Protein AF-A0A960JC10-F1 (afdb_monomer)

Structure (mmCIF, N/CA/C/O backbone):
data_AF-A0A960JC10-F1
#
_entry.id   AF-A0A960JC10-F1
#
loop_
_atom_site.group_PDB
_atom_site.id
_atom_site.type_symbol
_atom_site.label_atom_id
_atom_site.label_alt_id
_atom_site.label_comp_id
_atom_site.label_asym_id
_atom_site.label_entity_id
_atom_sit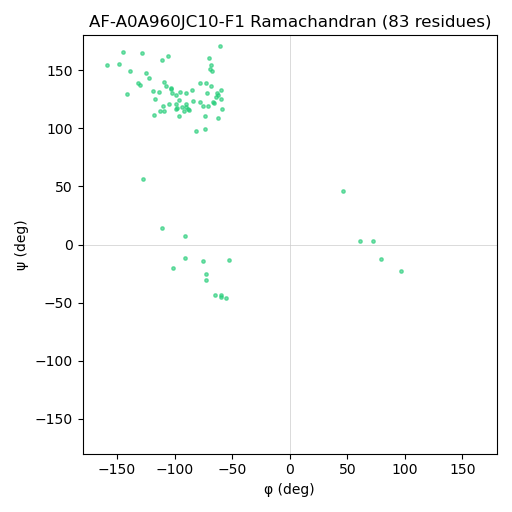e.label_seq_id
_atom_site.pdbx_PDB_ins_code
_atom_site.Cartn_x
_atom_site.Cartn_y
_atom_site.Cartn_z
_atom_site.occupancy
_atom_site.B_iso_or_equiv
_atom_site.auth_seq_id
_atom_site.auth_comp_id
_atom_site.auth_asym_id
_atom_site.auth_atom_id
_atom_site.pdbx_PDB_model_num
ATOM 1 N N . PHE A 1 1 ? 9.477 5.872 -27.368 1.00 46.62 1 PHE A N 1
ATOM 2 C CA . PHE A 1 1 ? 8.951 4.903 -26.388 1.00 46.62 1 PHE A CA 1
ATOM 3 C C . PHE A 1 1 ? 9.983 4.763 -25.292 1.00 46.62 1 PHE A C 1
ATOM 5 O O . PHE A 1 1 ? 11.110 4.406 -25.593 1.00 46.62 1 PHE A O 1
ATOM 12 N N . ASP A 1 2 ? 9.631 5.137 -24.067 1.00 42.31 2 ASP A N 1
ATOM 13 C CA . ASP A 1 2 ? 10.535 5.068 -22.919 1.00 42.31 2 ASP A CA 1
ATOM 14 C C . ASP A 1 2 ? 10.685 3.593 -22.499 1.00 42.31 2 ASP A C 1
ATOM 16 O O . ASP A 1 2 ? 9.765 2.993 -21.938 1.00 42.31 2 ASP A O 1
ATOM 20 N N . THR A 1 3 ? 11.786 2.964 -22.918 1.00 49.03 3 THR A N 1
ATOM 21 C CA . THR A 1 3 ? 12.089 1.528 -22.769 1.00 49.03 3 THR A CA 1
ATOM 22 C C . THR A 1 3 ? 12.843 1.200 -21.482 1.00 49.03 3 THR A C 1
ATOM 24 O O . THR A 1 3 ? 13.261 0.056 -21.297 1.00 49.03 3 THR A O 1
ATOM 27 N N . ALA A 1 4 ? 13.013 2.163 -20.571 1.00 55.22 4 ALA A N 1
ATOM 28 C CA . ALA A 1 4 ? 13.703 1.911 -19.314 1.00 55.22 4 ALA A CA 1
ATOM 29 C C . ALA A 1 4 ? 12.978 0.806 -18.508 1.00 55.22 4 ALA A C 1
ATOM 31 O O . ALA A 1 4 ? 11.769 0.913 -18.252 1.00 55.22 4 ALA A O 1
ATOM 32 N N . PRO A 1 5 ? 13.681 -0.272 -18.105 1.00 60.19 5 PRO A N 1
ATOM 33 C CA . PRO A 1 5 ? 13.065 -1.366 -17.369 1.00 60.19 5 PRO A CA 1
ATOM 34 C C . PRO A 1 5 ? 12.537 -0.855 -16.027 1.00 60.19 5 PRO A C 1
ATOM 36 O O . PRO A 1 5 ? 13.239 -0.179 -15.275 1.00 60.19 5 PRO A O 1
ATOM 39 N N . ALA A 1 6 ? 11.281 -1.183 -15.716 1.00 66.88 6 ALA A N 1
ATOM 40 C CA . ALA A 1 6 ? 10.699 -0.843 -14.427 1.00 66.88 6 ALA A CA 1
ATOM 41 C C . ALA A 1 6 ? 11.433 -1.614 -13.324 1.00 66.88 6 ALA A C 1
ATOM 43 O O . ALA A 1 6 ? 11.450 -2.847 -13.336 1.00 66.88 6 ALA A O 1
ATOM 44 N N . THR A 1 7 ? 12.014 -0.917 -12.349 1.00 74.62 7 THR A N 1
ATOM 45 C CA . THR A 1 7 ? 12.596 -1.595 -11.190 1.00 74.62 7 THR A CA 1
ATOM 46 C C . THR A 1 7 ? 11.475 -2.004 -10.243 1.00 74.62 7 THR A C 1
ATOM 48 O O . THR A 1 7 ? 10.690 -1.169 -9.788 1.00 74.62 7 THR A O 1
ATOM 51 N N . VAL A 1 8 ? 11.388 -3.299 -9.952 1.00 79.69 8 VAL A N 1
ATOM 52 C CA . VAL A 1 8 ? 10.376 -3.853 -9.052 1.00 79.69 8 VAL A CA 1
ATOM 53 C C . VAL A 1 8 ? 10.950 -3.980 -7.650 1.00 79.69 8 VAL A C 1
ATOM 55 O O . VAL A 1 8 ? 12.014 -4.559 -7.448 1.00 79.69 8 VAL A O 1
ATOM 58 N N . PHE A 1 9 ? 10.208 -3.487 -6.667 1.00 83.12 9 PHE A N 1
ATOM 59 C CA . PHE A 1 9 ? 10.547 -3.602 -5.257 1.00 83.12 9 PHE A CA 1
ATOM 60 C C . PHE A 1 9 ? 9.405 -4.248 -4.483 1.00 83.12 9 PHE A C 1
ATOM 62 O O . PHE A 1 9 ? 8.234 -4.071 -4.819 1.00 83.12 9 PHE A O 1
ATOM 69 N N . GLN A 1 10 ? 9.747 -4.995 -3.433 1.00 88.19 10 GLN A N 1
ATOM 70 C CA . GLN A 1 10 ? 8.777 -5.750 -2.635 1.00 88.19 10 GLN A CA 1
ATOM 71 C C . GLN A 1 10 ? 8.876 -5.470 -1.127 1.00 88.19 10 GLN A C 1
ATOM 73 O O . GLN A 1 10 ? 9.089 -6.407 -0.351 1.00 88.19 10 GLN A O 1
ATOM 78 N N . PRO A 1 11 ? 8.757 -4.206 -0.678 1.00 89.62 11 PRO A N 1
ATOM 79 C CA . PRO A 1 11 ? 8.821 -3.909 0.745 1.00 89.62 11 PRO A CA 1
ATOM 80 C C . PRO A 1 11 ? 7.618 -4.466 1.508 1.00 89.62 11 PRO A C 1
ATOM 82 O O . PRO A 1 11 ? 6.493 -4.528 1.000 1.00 89.62 11 PRO A O 1
ATOM 85 N N . ARG A 1 12 ? 7.845 -4.824 2.769 1.00 91.38 12 ARG A N 1
ATOM 86 C CA . ARG A 1 12 ? 6.788 -5.217 3.701 1.00 91.38 12 ARG A CA 1
ATOM 87 C C . ARG A 1 12 ? 5.955 -4.023 4.142 1.00 91.38 12 ARG A C 1
ATOM 89 O O . ARG A 1 12 ? 6.481 -2.955 4.460 1.00 91.38 12 ARG A O 1
ATOM 96 N N . VAL A 1 13 ? 4.646 -4.221 4.221 1.00 92.00 13 VAL A N 1
ATOM 97 C CA . VAL A 1 13 ? 3.713 -3.285 4.847 1.00 92.00 13 VAL A CA 1
ATOM 98 C C . VAL A 1 13 ? 3.930 -3.335 6.356 1.00 92.00 13 VAL A C 1
ATOM 100 O O . VAL A 1 13 ? 3.752 -4.373 6.980 1.00 92.00 13 VAL A O 1
ATOM 103 N N . VAL A 1 14 ? 4.298 -2.209 6.958 1.00 95.06 14 VAL A N 1
ATOM 104 C CA . VAL A 1 14 ? 4.548 -2.097 8.407 1.00 95.06 14 VAL A CA 1
ATOM 105 C C . VAL A 1 14 ? 3.383 -1.462 9.155 1.00 95.06 14 VAL A C 1
ATOM 107 O O . VAL A 1 14 ? 3.276 -1.609 10.366 1.00 95.06 14 VAL A O 1
ATOM 110 N N . SER A 1 15 ? 2.516 -0.725 8.461 1.00 94.56 15 SER A N 1
ATOM 111 C CA . SER A 1 15 ? 1.332 -0.115 9.066 1.00 94.56 15 SER A CA 1
ATOM 112 C C . SER A 1 15 ? 0.279 0.207 8.009 1.00 94.56 15 SER A C 1
ATOM 114 O O . SER A 1 15 ? 0.592 0.431 6.837 1.00 94.56 15 SER A O 1
ATOM 116 N N . LYS A 1 16 ? -0.980 0.249 8.441 1.00 93.50 16 LYS A N 1
ATOM 117 C CA . LYS A 1 16 ? -2.141 0.637 7.643 1.00 93.50 16 LYS A CA 1
ATOM 118 C C . LYS A 1 16 ? -2.933 1.679 8.418 1.00 93.50 16 LYS A C 1
ATOM 120 O O . LYS A 1 16 ? -3.177 1.493 9.604 1.00 93.50 16 LYS A O 1
ATOM 125 N N . ARG A 1 17 ? -3.402 2.733 7.752 1.00 94.06 17 ARG A N 1
ATOM 126 C CA . ARG A 1 17 ? -4.330 3.697 8.361 1.00 94.06 17 ARG A CA 1
ATOM 127 C C . ARG A 1 17 ? -5.283 4.295 7.343 1.00 94.06 17 ARG A C 1
ATOM 129 O O . ARG A 1 17 ? -4.959 4.379 6.164 1.00 94.06 17 ARG A O 1
ATOM 136 N N . VAL A 1 18 ? -6.436 4.752 7.811 1.00 92.88 18 VAL A N 1
ATO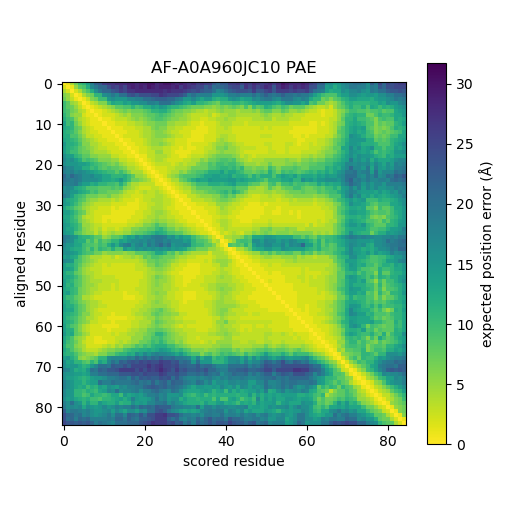M 137 C CA . VAL A 1 18 ? -7.359 5.571 7.023 1.00 92.88 18 VAL A CA 1
ATOM 138 C C . VAL A 1 18 ? -7.329 6.969 7.615 1.00 92.88 18 VAL A C 1
ATOM 140 O O . VAL A 1 18 ? -7.647 7.147 8.787 1.00 92.88 18 VAL A O 1
ATOM 143 N N . ARG A 1 19 ? -6.922 7.965 6.825 1.00 91.56 19 ARG A N 1
ATOM 144 C CA . ARG A 1 19 ? -7.074 9.362 7.234 1.00 91.56 19 ARG A CA 1
ATOM 145 C C . ARG A 1 19 ? -8.483 9.799 6.881 1.00 91.56 19 ARG A C 1
ATOM 147 O O . ARG A 1 19 ? -8.892 9.694 5.725 1.00 91.56 19 ARG A O 1
ATOM 154 N N . GLN A 1 20 ? -9.209 10.272 7.881 1.00 90.56 20 GLN A N 1
ATOM 155 C CA . GLN A 1 20 ? -10.498 10.905 7.681 1.00 90.56 20 GLN A CA 1
ATOM 156 C C . GLN A 1 20 ? -10.305 12.419 7.710 1.00 90.56 20 GLN A C 1
ATOM 158 O O . GLN A 1 20 ? -9.696 12.944 8.637 1.00 90.56 20 GLN A O 1
ATOM 163 N N . SER A 1 21 ? -10.816 13.117 6.704 1.00 87.69 21 SER A N 1
ATOM 164 C CA . SER A 1 21 ? -10.922 14.574 6.711 1.00 87.69 21 SER A CA 1
ATOM 165 C C . SER A 1 21 ? -12.380 14.973 6.528 1.00 87.69 21 SER A C 1
ATOM 167 O O . SER A 1 21 ? -13.132 14.312 5.810 1.00 87.69 21 SER A O 1
ATOM 169 N N . LYS A 1 22 ? -12.797 16.038 7.213 1.00 87.94 22 LYS A N 1
ATOM 170 C CA . LYS A 1 22 ? -14.127 16.629 7.068 1.00 87.94 22 LYS A CA 1
ATOM 171 C C . LYS A 1 22 ? -13.950 18.047 6.543 1.00 87.94 22 LYS A C 1
ATOM 173 O O . LYS A 1 22 ? -13.219 18.825 7.144 1.00 87.94 22 LYS A O 1
ATOM 178 N N . SER A 1 23 ? -14.595 18.371 5.429 1.00 87.12 23 SER A N 1
ATOM 179 C CA . SER A 1 23 ? -14.607 19.726 4.870 1.00 87.12 23 SER A CA 1
ATOM 180 C C . SER A 1 23 ? -15.994 20.031 4.321 1.00 87.12 23 SER A C 1
ATOM 182 O O . SER A 1 23 ? -16.556 19.208 3.602 1.00 87.12 23 SER A O 1
ATOM 184 N N . ARG A 1 24 ? -16.565 21.184 4.701 1.00 84.31 24 ARG A N 1
ATOM 185 C CA . ARG A 1 24 ? -17.908 21.644 4.285 1.00 84.31 24 ARG A CA 1
ATOM 186 C C . ARG A 1 24 ? -18.997 20.559 4.382 1.00 84.31 24 ARG A C 1
ATOM 188 O O . ARG A 1 24 ? -19.748 20.330 3.445 1.00 84.31 24 ARG A O 1
ATOM 195 N N . GLY A 1 25 ? -19.040 19.834 5.502 1.00 85.31 25 GLY A N 1
ATOM 196 C CA . GLY A 1 25 ? -20.023 18.764 5.733 1.00 85.31 25 GLY A CA 1
ATOM 197 C C . GLY A 1 25 ? -19.715 17.423 5.050 1.00 85.31 25 GLY A C 1
ATOM 198 O O . GLY A 1 25 ? -20.283 16.411 5.448 1.00 85.31 25 GLY A O 1
ATOM 199 N N . VAL A 1 26 ? -18.763 17.367 4.115 1.00 82.38 26 VAL A N 1
ATOM 200 C CA . VAL A 1 26 ? -18.369 16.136 3.416 1.00 82.38 26 VAL A CA 1
ATOM 201 C C . VAL A 1 26 ? -17.242 15.426 4.168 1.00 82.38 26 VAL A C 1
ATOM 203 O O . VAL A 1 26 ? -16.227 16.034 4.516 1.00 82.38 26 VAL A O 1
ATOM 206 N N . VAL A 1 27 ? -17.406 14.120 4.405 1.00 85.75 27 VAL A N 1
ATOM 207 C CA . VAL A 1 27 ? -16.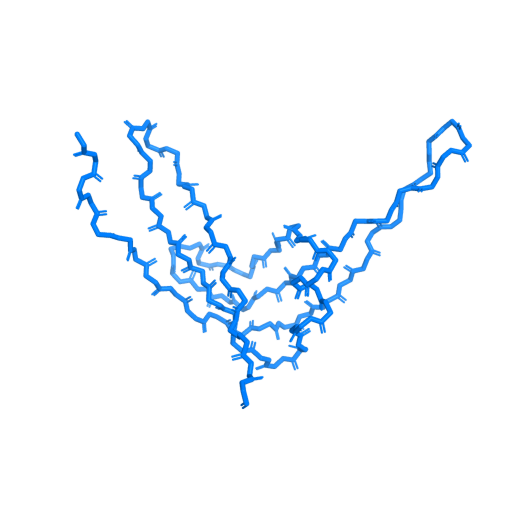391 13.252 5.021 1.00 85.75 27 VAL A CA 1
ATOM 208 C C . VAL A 1 27 ? -15.639 12.490 3.931 1.00 85.75 27 VAL A C 1
ATOM 210 O O . VAL A 1 27 ? -16.216 11.672 3.222 1.00 85.75 27 VAL A O 1
ATOM 213 N N . SER A 1 28 ? -14.330 12.716 3.822 1.00 85.44 28 SER A N 1
ATOM 214 C CA . SER A 1 28 ? -13.436 11.955 2.948 1.00 85.44 28 SER A CA 1
ATOM 215 C C . SER A 1 28 ? -12.626 10.954 3.766 1.00 85.44 28 SER A C 1
ATOM 217 O O . SER A 1 28 ? -12.075 11.294 4.812 1.00 85.44 28 SER A O 1
ATOM 219 N N . ARG A 1 29 ? -12.536 9.710 3.288 1.00 90.19 29 ARG A N 1
ATOM 220 C CA . ARG A 1 29 ? -11.720 8.645 3.886 1.00 90.19 29 ARG A CA 1
ATOM 221 C C . ARG A 1 29 ? -10.655 8.211 2.892 1.00 90.19 29 ARG A C 1
ATOM 223 O O . ARG A 1 29 ? -10.962 7.610 1.867 1.00 90.19 29 ARG A O 1
ATOM 230 N N . GLN A 1 30 ? -9.401 8.511 3.199 1.00 91.62 30 GLN A N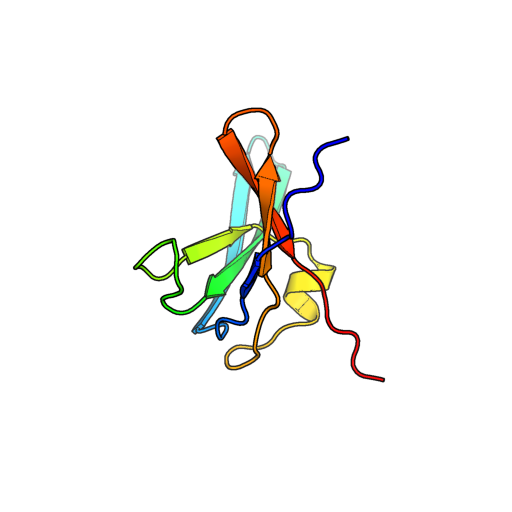 1
ATOM 231 C CA . GLN A 1 30 ? -8.262 8.226 2.335 1.00 91.62 30 GLN A CA 1
ATOM 232 C C . GLN A 1 30 ? -7.429 7.093 2.951 1.00 91.62 30 GLN A C 1
ATOM 234 O O . GLN A 1 30 ? -6.890 7.271 4.047 1.00 91.62 30 GLN A O 1
ATOM 239 N N . PRO A 1 31 ? -7.338 5.917 2.303 1.00 90.94 31 PRO A N 1
ATOM 240 C CA . PRO A 1 31 ? -6.533 4.812 2.800 1.00 90.94 31 PRO A CA 1
ATOM 241 C C . PRO A 1 31 ? -5.046 5.033 2.515 1.00 90.94 31 PRO A C 1
ATOM 243 O O . PRO A 1 31 ? -4.657 5.453 1.423 1.00 90.94 31 PRO A O 1
ATOM 246 N N . TYR A 1 32 ? -4.214 4.688 3.494 1.00 92.38 32 TYR A N 1
ATOM 247 C CA . TYR A 1 32 ? -2.763 4.759 3.408 1.00 92.38 32 TYR A CA 1
ATOM 248 C C . TYR A 1 32 ? -2.113 3.460 3.882 1.00 92.38 32 TYR A C 1
ATOM 250 O O . TYR A 1 32 ? -2.501 2.886 4.905 1.00 92.38 32 TYR A O 1
ATOM 258 N N . LEU A 1 33 ? -1.080 3.033 3.157 1.00 91.75 33 LEU A N 1
ATOM 259 C CA . LEU A 1 33 ? -0.188 1.942 3.544 1.00 91.75 33 LEU A CA 1
ATOM 260 C C . LEU A 1 33 ? 1.2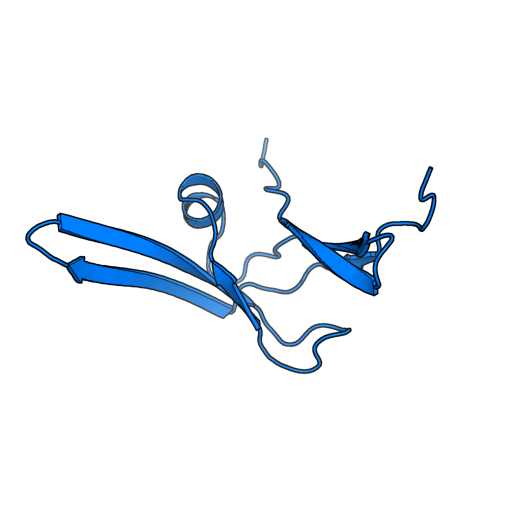04 2.508 3.803 1.00 91.75 33 LEU A C 1
ATOM 262 O O . LEU A 1 33 ? 1.743 3.239 2.972 1.00 91.75 33 LEU A O 1
ATOM 266 N N . LYS A 1 34 ? 1.803 2.150 4.936 1.00 92.62 34 LYS A N 1
ATOM 267 C CA . LYS A 1 34 ? 3.201 2.444 5.238 1.00 92.62 34 LYS A CA 1
ATOM 268 C C . LYS A 1 34 ? 4.019 1.185 5.030 1.00 92.62 34 LYS A C 1
ATOM 270 O O . LYS A 1 34 ? 3.674 0.133 5.566 1.00 92.62 34 LYS A O 1
ATOM 275 N N . VAL A 1 35 ? 5.107 1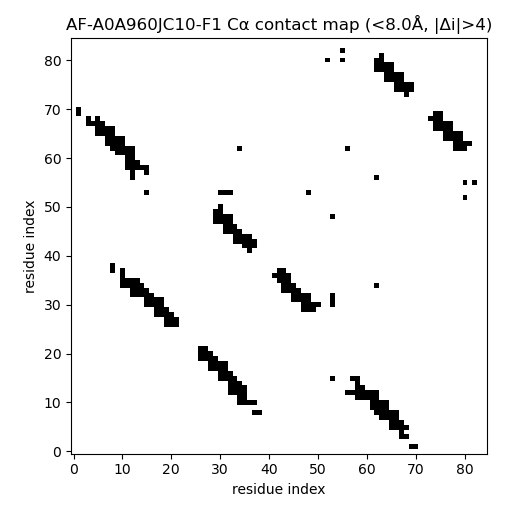.302 4.288 1.00 91.56 35 VAL A N 1
ATOM 276 C CA . VAL A 1 35 ? 6.026 0.200 4.015 1.00 91.56 35 VAL A CA 1
ATOM 277 C C . VAL A 1 35 ? 7.363 0.409 4.714 1.00 91.56 35 VAL A C 1
ATOM 279 O O . VAL A 1 35 ? 7.716 1.528 5.106 1.00 91.56 35 VAL A O 1
ATOM 282 N N . GLU A 1 36 ? 8.091 -0.685 4.910 1.00 90.06 36 GLU A N 1
ATOM 283 C CA . GLU A 1 36 ? 9.443 -0.671 5.454 1.00 90.06 36 GLU A CA 1
ATOM 284 C C . GLU A 1 36 ? 10.410 0.126 4.570 1.00 90.06 36 GLU A C 1
ATOM 286 O O . GLU A 1 36 ? 10.071 0.560 3.471 1.00 90.06 36 GLU A O 1
ATOM 291 N N . ARG A 1 37 ? 11.625 0.357 5.069 1.00 85.94 37 ARG A N 1
ATOM 292 C CA . ARG A 1 37 ? 12.669 1.030 4.296 1.00 85.94 37 ARG A CA 1
ATOM 293 C C . ARG A 1 37 ? 13.002 0.196 3.060 1.00 85.94 37 ARG A C 1
ATOM 295 O O . ARG A 1 37 ? 13.332 -0.976 3.176 1.00 85.94 37 ARG A O 1
ATOM 302 N N . TRP A 1 38 ? 12.991 0.833 1.897 1.00 80.19 38 TRP A N 1
ATOM 303 C CA . TRP A 1 38 ? 13.351 0.207 0.629 1.00 80.19 38 TRP A CA 1
ATOM 304 C C . TRP A 1 38 ? 14.195 1.163 -0.213 1.00 80.19 38 TRP A C 1
ATOM 306 O O . TRP A 1 38 ? 14.092 2.388 -0.093 1.00 80.19 38 TRP A O 1
ATOM 316 N N . ARG A 1 39 ? 15.096 0.610 -1.027 1.00 67.06 39 ARG A N 1
ATOM 317 C CA . ARG A 1 39 ? 15.820 1.377 -2.052 1.00 67.06 39 ARG A CA 1
ATOM 318 C C . ARG A 1 39 ? 14.790 1.778 -3.119 1.00 67.06 39 ARG A C 1
ATOM 320 O O . ARG A 1 39 ? 13.968 0.930 -3.440 1.00 67.06 39 ARG A O 1
ATOM 327 N N . PRO A 1 40 ? 14.763 3.020 -3.636 1.00 68.56 40 PRO A N 1
ATOM 328 C CA . PRO A 1 40 ? 15.739 4.111 -3.493 1.00 68.56 40 PRO A CA 1
ATOM 329 C C . PRO A 1 40 ? 15.496 5.068 -2.309 1.00 68.56 40 PRO A C 1
ATOM 331 O O . PRO A 1 40 ? 16.363 5.869 -1.984 1.00 68.56 40 PRO A O 1
ATOM 334 N N . LYS A 1 41 ? 14.336 5.006 -1.647 1.00 66.38 41 LYS A N 1
ATOM 335 C CA . LYS A 1 41 ? 13.880 6.048 -0.708 1.00 66.38 41 LYS A CA 1
ATOM 336 C C . LYS A 1 41 ? 14.583 6.047 0.652 1.00 66.38 41 LYS A C 1
ATOM 338 O O . LYS A 1 41 ? 14.444 7.019 1.381 1.00 66.38 41 LYS A O 1
ATOM 343 N N . GLY A 1 42 ? 15.313 4.989 1.025 1.00 69.88 42 GLY A N 1
ATOM 344 C CA . GLY A 1 42 ? 16.176 4.980 2.220 1.00 69.88 42 GLY A CA 1
ATOM 345 C C . GLY A 1 42 ? 15.455 5.198 3.564 1.00 69.88 42 GLY A C 1
ATOM 346 O O . GLY A 1 42 ? 16.095 5.202 4.608 1.00 69.88 42 GLY A O 1
ATOM 347 N N . ALA A 1 43 ? 14.130 5.308 3.560 1.00 79.50 43 ALA A N 1
ATOM 348 C CA . ALA A 1 43 ? 13.279 5.514 4.719 1.00 79.50 43 ALA A CA 1
ATOM 349 C C . ALA A 1 43 ? 11.954 4.763 4.534 1.00 79.50 43 ALA A C 1
ATOM 351 O O . ALA A 1 43 ? 11.616 4.319 3.433 1.00 79.50 43 ALA A O 1
ATOM 352 N N . ARG A 1 44 ? 11.198 4.608 5.627 1.00 85.62 44 ARG A N 1
ATOM 353 C CA . ARG A 1 44 ? 9.829 4.076 5.576 1.00 85.62 44 ARG A CA 1
ATOM 354 C C . ARG A 1 44 ? 8.954 5.048 4.790 1.00 85.62 44 ARG A C 1
ATOM 356 O O . ARG A 1 44 ? 8.894 6.223 5.141 1.00 85.62 44 ARG A O 1
ATOM 363 N N . GLN A 1 45 ? 8.246 4.555 3.781 1.00 87.50 45 GLN A N 1
ATOM 364 C CA . GLN A 1 45 ? 7.401 5.386 2.925 1.00 87.50 45 GLN A CA 1
ATOM 365 C C . GLN A 1 45 ? 5.928 5.103 3.196 1.00 87.50 45 GLN A C 1
ATOM 367 O O . GLN A 1 45 ? 5.526 3.954 3.361 1.00 87.50 45 GLN A O 1
ATOM 372 N N . GLU A 1 46 ? 5.119 6.155 3.218 1.00 89.12 46 GLU A N 1
ATOM 373 C CA . GLU A 1 46 ? 3.666 6.041 3.222 1.00 89.12 46 GLU A CA 1
ATOM 374 C C . GLU A 1 46 ? 3.112 6.355 1.831 1.00 89.12 46 GLU A C 1
ATOM 376 O O . GLU A 1 46 ? 3.523 7.330 1.198 1.00 89.12 46 GLU A O 1
ATOM 381 N N . PHE A 1 47 ? 2.179 5.526 1.373 1.00 86.38 47 PHE A N 1
ATOM 382 C CA . PHE A 1 47 ? 1.488 5.664 0.099 1.00 86.38 47 PHE A CA 1
ATOM 383 C C . PHE A 1 47 ? -0.000 5.826 0.336 1.00 86.38 47 PHE A C 1
ATOM 385 O O . PHE A 1 47 ? -0.602 5.036 1.064 1.00 86.38 47 PHE A O 1
ATOM 392 N N . ARG A 1 48 ? -0.603 6.814 -0.327 1.00 88.56 48 ARG A N 1
ATOM 393 C CA . ARG A 1 48 ? -2.052 6.839 -0.517 1.00 88.56 48 ARG A CA 1
ATOM 394 C C . ARG A 1 48 ? -2.407 5.754 -1.524 1.00 88.56 48 ARG A C 1
ATOM 396 O O . ARG A 1 48 ? -1.802 5.691 -2.591 1.00 88.56 48 ARG A O 1
ATOM 403 N N . VAL A 1 49 ? -3.381 4.919 -1.194 1.00 86.12 49 VAL A N 1
ATOM 404 C CA . VAL A 1 49 ? -3.791 3.799 -2.045 1.00 86.12 49 VAL A CA 1
ATOM 405 C C . VAL A 1 49 ? -5.295 3.819 -2.284 1.00 86.12 49 VAL A C 1
ATOM 407 O O . VAL A 1 49 ? -6.039 4.512 -1.588 1.00 86.12 49 VAL A O 1
ATOM 410 N N . SER A 1 50 ? -5.755 3.061 -3.277 1.00 86.81 50 SER A N 1
ATOM 411 C CA . SER A 1 50 ? -7.184 2.811 -3.450 1.00 86.81 50 SER A CA 1
ATOM 412 C C . SER A 1 50 ? -7.714 1.898 -2.340 1.00 86.81 50 SER A C 1
ATOM 414 O O . SER A 1 50 ? -6.958 1.165 -1.698 1.00 86.81 50 SER A O 1
ATOM 416 N N . ARG A 1 51 ? -9.035 1.917 -2.131 1.00 85.50 51 ARG A N 1
ATOM 417 C CA . ARG A 1 51 ? -9.720 1.047 -1.162 1.00 85.50 51 ARG A CA 1
ATOM 418 C C . ARG A 1 51 ? -9.416 -0.436 -1.420 1.00 85.50 51 ARG A C 1
ATOM 420 O O . ARG A 1 51 ? -9.005 -1.130 -0.504 1.00 85.50 51 ARG A O 1
ATOM 427 N N . ALA A 1 52 ? -9.493 -0.876 -2.678 1.00 85.69 52 ALA A N 1
ATOM 428 C CA . ALA A 1 52 ? -9.210 -2.259 -3.065 1.00 85.69 52 ALA A CA 1
ATOM 429 C C . ALA A 1 52 ? -7.777 -2.702 -2.717 1.00 85.69 52 ALA A C 1
ATOM 431 O O . ALA A 1 52 ? -7.579 -3.787 -2.181 1.00 85.69 52 ALA A O 1
ATOM 432 N N . VAL A 1 53 ? -6.770 -1.852 -2.967 1.00 85.69 53 VAL A N 1
ATOM 433 C CA . VAL A 1 53 ? -5.377 -2.140 -2.576 1.00 85.69 53 VAL A CA 1
ATOM 434 C C . VAL A 1 53 ? -5.259 -2.196 -1.053 1.00 85.69 53 VAL A C 1
ATOM 436 O O . VAL A 1 53 ? -4.609 -3.085 -0.514 1.00 85.69 53 VAL A O 1
ATOM 439 N N . TYR A 1 54 ? -5.890 -1.256 -0.347 1.00 88.75 54 TYR A N 1
ATOM 440 C CA . TYR A 1 54 ? -5.876 -1.246 1.110 1.00 88.75 54 TYR A CA 1
ATOM 441 C C . TYR A 1 54 ? -6.471 -2.526 1.694 1.00 88.75 54 TYR A C 1
ATOM 443 O O . TYR A 1 54 ? -5.879 -3.091 2.606 1.00 88.75 54 TYR A O 1
ATOM 451 N N . ASP A 1 55 ? -7.600 -2.998 1.178 1.00 90.06 55 ASP A N 1
ATOM 452 C CA . ASP A 1 55 ? -8.283 -4.186 1.693 1.00 90.06 55 ASP A CA 1
ATOM 453 C C . ASP A 1 55 ? -7.533 -5.484 1.329 1.00 90.06 55 ASP A C 1
ATOM 455 O O . ASP A 1 55 ? -7.512 -6.422 2.125 1.00 90.06 55 ASP A O 1
ATOM 459 N N . ALA A 1 56 ? -6.827 -5.511 0.192 1.00 89.38 56 ALA A N 1
ATOM 460 C CA . ALA A 1 56 ? -6.057 -6.670 -0.266 1.00 89.38 56 ALA A CA 1
ATOM 461 C C . ALA A 1 56 ? -4.756 -6.939 0.517 1.00 89.38 56 ALA A C 1
ATOM 463 O O . ALA A 1 56 ? -4.293 -8.078 0.543 1.00 89.38 56 ALA A O 1
ATOM 464 N N . TYR A 1 57 ? -4.149 -5.921 1.137 1.00 88.12 57 TYR A N 1
ATOM 465 C CA . TYR A 1 57 ? -2.868 -6.047 1.847 1.00 88.12 57 TYR A CA 1
ATOM 466 C C . TYR A 1 57 ? -3.035 -5.976 3.365 1.00 88.12 57 TYR A C 1
ATOM 468 O O . TYR A 1 57 ? -3.716 -5.091 3.880 1.00 88.12 57 TYR A O 1
ATOM 476 N N . LYS A 1 58 ? -2.357 -6.843 4.117 1.00 91.88 58 LYS A N 1
ATOM 477 C CA . LYS A 1 58 ? -2.268 -6.812 5.586 1.00 91.88 58 LYS A CA 1
ATOM 478 C C . LYS A 1 58 ? -0.891 -6.319 6.041 1.00 91.88 58 LYS A C 1
ATOM 480 O O . LYS A 1 58 ? 0.066 -6.292 5.271 1.00 91.88 58 LYS A O 1
ATOM 485 N N . VAL A 1 59 ? -0.786 -5.893 7.302 1.00 91.81 59 VAL A N 1
ATOM 486 C CA . VAL A 1 59 ? 0.530 -5.632 7.913 1.00 91.81 59 VAL A CA 1
ATOM 487 C C . VAL A 1 59 ? 1.332 -6.937 7.888 1.00 91.81 59 VAL A C 1
ATOM 489 O O . VAL A 1 59 ? 0.798 -7.989 8.218 1.00 91.81 59 VAL A O 1
ATOM 492 N N . GLY A 1 60 ? 2.586 -6.866 7.449 1.00 91.00 60 GLY A N 1
ATOM 493 C CA . GLY A 1 60 ? 3.462 -8.012 7.205 1.00 91.00 60 GLY A CA 1
ATOM 494 C C . GLY A 1 60 ? 3.503 -8.479 5.745 1.00 91.00 60 GLY A C 1
ATOM 495 O O . GLY A 1 60 ? 4.509 -9.061 5.335 1.00 91.00 60 GLY A O 1
ATOM 496 N N . ASP A 1 61 ? 2.481 -8.180 4.934 1.00 90.56 61 ASP A N 1
ATOM 497 C CA . ASP A 1 61 ? 2.477 -8.565 3.519 1.00 90.56 61 ASP A CA 1
ATOM 498 C C . ASP A 1 61 ? 3.511 -7.771 2.709 1.00 90.56 61 ASP A C 1
ATOM 500 O O . ASP A 1 61 ? 3.822 -6.617 3.011 1.00 90.56 61 ASP A O 1
ATOM 504 N N . ARG A 1 62 ? 4.026 -8.375 1.632 1.00 86.56 62 ARG A N 1
ATOM 505 C CA . ARG A 1 62 ? 4.925 -7.709 0.676 1.00 86.56 62 ARG A CA 1
ATOM 506 C C . ARG A 1 62 ? 4.129 -6.994 -0.412 1.00 86.56 62 ARG A C 1
ATOM 508 O O . ARG A 1 62 ? 3.460 -7.637 -1.221 1.00 86.56 62 ARG A O 1
ATOM 515 N N . LEU A 1 63 ? 4.242 -5.671 -0.461 1.00 84.81 63 LEU A N 1
ATOM 516 C CA . LEU A 1 63 ? 3.638 -4.827 -1.490 1.00 84.81 63 LEU A CA 1
ATOM 517 C C . LEU A 1 63 ? 4.556 -4.766 -2.710 1.00 84.81 63 LEU A C 1
ATOM 519 O O . LEU A 1 63 ? 5.743 -4.521 -2.552 1.00 84.81 63 LEU A O 1
ATOM 523 N N . THR A 1 64 ? 4.029 -4.946 -3.923 1.00 83.94 64 THR A N 1
ATOM 524 C CA . THR A 1 64 ? 4.836 -4.789 -5.145 1.00 83.94 64 THR A CA 1
ATOM 525 C C . THR A 1 64 ? 4.769 -3.348 -5.635 1.00 83.94 64 THR A C 1
ATOM 527 O O . THR A 1 64 ? 3.691 -2.854 -5.975 1.00 83.94 64 THR A O 1
ATOM 530 N N . ILE A 1 65 ? 5.925 -2.691 -5.675 1.00 80.06 65 ILE A N 1
ATOM 531 C CA . ILE A 1 65 ? 6.098 -1.326 -6.163 1.00 80.06 65 ILE A CA 1
ATOM 532 C C . ILE A 1 65 ? 6.918 -1.382 -7.445 1.00 80.06 65 ILE A C 1
ATOM 534 O O . ILE A 1 65 ? 8.087 -1.759 -7.421 1.00 80.06 65 ILE A O 1
ATOM 538 N N . GLU A 1 66 ? 6.308 -1.001 -8.560 1.00 78.19 66 GLU A N 1
ATOM 539 C CA . GLU A 1 66 ? 7.014 -0.817 -9.825 1.00 78.19 66 GLU A CA 1
ATOM 540 C C . GLU A 1 66 ? 7.422 0.651 -9.939 1.00 78.19 66 GLU A C 1
ATOM 542 O O . GLU A 1 66 ? 6.568 1.543 -9.937 1.00 78.19 66 GLU A O 1
ATOM 547 N N . LEU A 1 67 ? 8.728 0.895 -10.015 1.00 71.06 67 LEU A N 1
ATOM 548 C CA . LEU A 1 67 ? 9.309 2.203 -10.264 1.00 71.06 67 LEU A CA 1
ATOM 549 C C . LEU A 1 67 ? 9.614 2.320 -11.754 1.00 71.06 67 LEU A C 1
ATOM 551 O O . LEU A 1 67 ? 10.528 1.662 -12.249 1.00 71.06 67 LEU A O 1
ATOM 555 N N . LYS A 1 68 ? 8.867 3.167 -12.461 1.00 66.75 68 LYS A N 1
ATOM 556 C CA . LYS A 1 68 ? 9.252 3.595 -13.806 1.00 66.75 68 LYS A CA 1
ATOM 557 C C . LYS A 1 68 ? 9.918 4.966 -13.705 1.00 66.75 68 LYS A C 1
ATOM 559 O O . LYS A 1 68 ? 9.263 5.889 -13.204 1.00 66.75 68 LYS A O 1
ATOM 564 N N . PRO A 1 69 ? 11.181 5.129 -14.136 1.00 57.69 69 PRO A N 1
ATOM 565 C CA . PRO A 1 69 ? 11.710 6.463 -14.375 1.00 57.69 69 PRO A CA 1
ATOM 566 C C . PRO A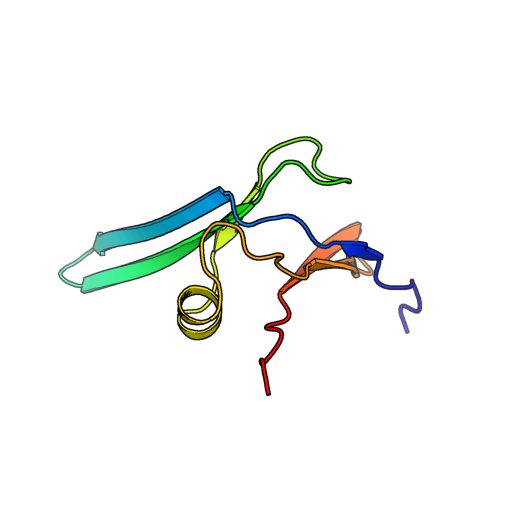 1 69 ? 10.848 7.059 -15.492 1.00 57.69 69 PRO A C 1
ATOM 568 O O . PRO A 1 69 ? 10.822 6.537 -16.599 1.00 57.69 69 PRO A O 1
ATOM 571 N N . GLY A 1 70 ? 10.003 8.039 -15.175 1.00 51.38 70 GLY A N 1
ATOM 572 C CA . GLY A 1 70 ? 9.220 8.707 -16.209 1.00 51.38 70 GLY A CA 1
ATOM 573 C C . GLY A 1 70 ? 10.140 9.525 -17.115 1.00 51.38 70 GLY A C 1
ATOM 574 O O . GLY A 1 70 ? 11.167 10.017 -16.646 1.00 51.38 70 GLY A O 1
ATOM 575 N N . ALA A 1 71 ? 9.715 9.756 -18.360 1.00 43.91 71 ALA A N 1
ATOM 576 C CA . ALA A 1 71 ? 10.420 10.546 -19.381 1.00 43.91 71 ALA A CA 1
ATOM 577 C C . ALA A 1 71 ? 10.846 11.966 -18.944 1.00 43.91 71 ALA A C 1
ATOM 579 O O . ALA A 1 71 ? 11.633 12.614 -19.622 1.00 43.91 71 ALA A O 1
ATOM 580 N N . LEU A 1 72 ?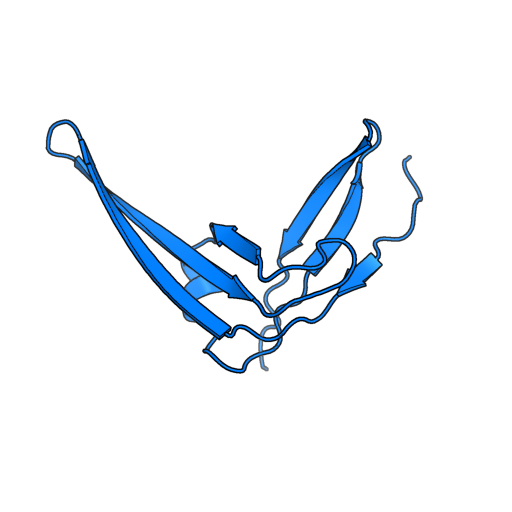 10.324 12.458 -17.814 1.00 45.75 72 LEU A N 1
ATOM 581 C CA . LEU A 1 72 ? 10.573 13.790 -17.249 1.00 45.75 72 LEU A CA 1
ATOM 582 C C . LEU A 1 72 ? 11.389 13.757 -15.939 1.00 45.75 72 LEU A C 1
ATOM 584 O O . LEU A 1 72 ? 11.381 14.726 -15.187 1.00 45.75 72 LEU A O 1
ATOM 588 N N . GLY A 1 73 ? 12.022 12.630 -15.590 1.00 43.72 73 GLY A N 1
ATOM 589 C CA . GLY A 1 73 ? 12.765 12.484 -14.327 1.00 43.72 73 GLY A CA 1
ATOM 590 C C . GLY A 1 73 ? 11.881 12.380 -13.074 1.00 43.72 73 GLY A C 1
ATOM 591 O O . GLY A 1 73 ? 12.389 12.263 -11.959 1.00 43.72 73 GLY A O 1
ATOM 592 N N . ILE A 1 74 ? 10.552 12.373 -13.236 1.00 48.62 74 ILE A N 1
ATOM 593 C CA . ILE A 1 74 ? 9.588 12.169 -12.150 1.00 48.62 74 ILE A CA 1
ATOM 594 C C . ILE A 1 74 ? 9.266 10.667 -12.060 1.00 48.62 74 ILE A C 1
ATOM 596 O O . ILE A 1 74 ? 8.683 10.111 -12.996 1.00 48.62 74 ILE A O 1
ATOM 600 N N . PRO A 1 75 ? 9.625 9.977 -10.962 1.00 54.53 75 PRO A N 1
ATOM 601 C CA . PRO A 1 75 ? 9.340 8.557 -10.811 1.00 54.53 75 PRO A CA 1
ATOM 602 C C . PRO A 1 75 ? 7.834 8.298 -10.693 1.00 54.53 75 PRO A C 1
ATOM 604 O O . PRO A 1 75 ? 7.175 8.791 -9.774 1.00 54.53 75 PRO A O 1
ATOM 607 N N . LEU A 1 76 ? 7.303 7.473 -11.596 1.00 53.50 76 LEU A N 1
ATOM 608 C CA . LEU A 1 76 ? 5.937 6.962 -11.523 1.00 53.50 76 LEU A CA 1
ATOM 609 C C . LEU A 1 76 ? 5.940 5.653 -10.728 1.00 53.50 76 LEU A C 1
ATOM 611 O O . LEU A 1 76 ? 6.601 4.684 -11.104 1.00 53.50 76 LEU A O 1
ATOM 615 N N . TYR A 1 77 ? 5.185 5.629 -9.628 1.00 58.56 77 TYR A N 1
ATOM 616 C CA . TYR A 1 77 ? 5.027 4.450 -8.777 1.00 58.56 77 TYR A CA 1
ATOM 617 C C . TYR A 1 77 ? 3.718 3.746 -9.128 1.00 58.56 77 TYR A C 1
ATOM 619 O O . TYR A 1 77 ? 2.639 4.308 -8.925 1.00 58.56 77 TYR A O 1
ATOM 627 N N . ARG A 1 78 ? 3.793 2.505 -9.615 1.00 64.94 78 ARG A N 1
ATOM 628 C CA . ARG A 1 78 ? 2.610 1.657 -9.802 1.00 64.94 78 ARG A CA 1
ATOM 629 C C . ARG A 1 78 ? 2.569 0.597 -8.710 1.00 64.94 78 ARG A C 1
ATOM 631 O O . ARG A 1 78 ? 3.490 -0.202 -8.566 1.00 64.94 78 ARG A O 1
ATOM 638 N N . LEU A 1 79 ? 1.488 0.599 -7.936 1.00 63.88 79 LEU A N 1
ATOM 639 C CA . LEU A 1 79 ? 1.213 -0.440 -6.951 1.00 63.88 79 LEU A CA 1
ATOM 640 C C . LEU A 1 79 ? 0.437 -1.559 -7.637 1.00 63.88 79 LEU A C 1
ATOM 642 O O . LEU A 1 79 ? -0.680 -1.341 -8.110 1.00 63.88 79 LEU A O 1
ATOM 646 N N . ARG A 1 80 ? 1.027 -2.752 -7.706 1.00 62.88 80 ARG A N 1
ATOM 647 C CA . ARG A 1 80 ? 0.335 -3.940 -8.212 1.00 62.88 80 ARG A CA 1
ATOM 648 C C . ARG A 1 80 ? -0.225 -4.738 -7.050 1.00 62.88 80 ARG A C 1
ATOM 650 O O . ARG A 1 80 ? 0.528 -5.149 -6.175 1.00 62.88 80 ARG A O 1
ATOM 657 N N . VAL A 1 81 ? -1.534 -4.984 -7.081 1.00 52.94 81 VAL A N 1
ATOM 658 C CA . VAL A 1 81 ? -2.181 -5.955 -6.195 1.00 52.94 81 VAL A CA 1
ATOM 659 C C . VAL A 1 81 ? -1.858 -7.345 -6.716 1.00 52.94 81 VAL A C 1
ATOM 661 O O . VAL A 1 81 ? -2.200 -7.683 -7.848 1.00 52.94 81 VAL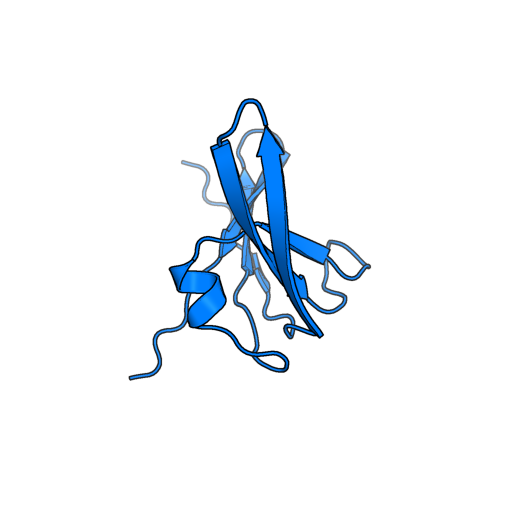 A O 1
ATOM 664 N N . ARG A 1 82 ? -1.195 -8.157 -5.896 1.00 52.22 82 ARG A N 1
ATOM 665 C CA . ARG A 1 82 ? -1.030 -9.579 -6.188 1.00 52.22 82 ARG A CA 1
ATOM 666 C C . ARG A 1 82 ? -2.315 -10.280 -5.748 1.00 52.22 82 ARG A C 1
ATOM 668 O O . ARG A 1 82 ? -2.510 -10.516 -4.562 1.00 52.22 82 ARG A O 1
ATOM 675 N N . SER A 1 83 ? -3.217 -10.535 -6.695 1.00 40.12 83 SER A N 1
ATOM 676 C CA . SER A 1 83 ? -4.384 -11.389 -6.458 1.00 40.12 83 SER A CA 1
ATOM 677 C C . SER A 1 83 ? -3.871 -12.769 -6.034 1.00 40.12 83 SER A C 1
ATOM 679 O O . SER A 1 83 ? -3.121 -13.401 -6.779 1.00 40.12 83 SER A O 1
ATOM 681 N N . ARG A 1 84 ? -4.183 -13.195 -4.803 1.00 44.09 84 ARG A N 1
ATOM 682 C CA . ARG A 1 84 ? -4.041 -14.602 -4.418 1.00 44.09 84 ARG A CA 1
ATOM 683 C C . ARG A 1 84 ? -5.183 -15.343 -5.121 1.00 44.09 84 ARG A C 1
ATOM 685 O O . ARG A 1 84 ? -6.338 -15.068 -4.808 1.00 44.09 84 ARG A O 1
ATOM 692 N N . ARG A 1 85 ? -4.847 -16.173 -6.113 1.00 40.06 85 ARG A N 1
ATOM 693 C CA . ARG A 1 85 ? -5.680 -17.326 -6.475 1.00 40.06 85 ARG A CA 1
ATOM 694 C C . ARG A 1 85 ? -5.563 -18.366 -5.372 1.00 40.06 85 ARG A C 1
ATOM 696 O O . ARG A 1 85 ? -4.462 -18.428 -4.775 1.00 40.06 85 ARG A O 1
#

Secondary structure (DSSP, 8-state):
---PPPEEE-PBEEEEEEEEEEETTEEEEEEEEEEEE-TTT-SEEEEE--HHHHHH--TTPBPEEEEEE-TTS-EEEEEEP----

pLDDT: mean 76.76, std 16.71, range [40.06, 95.06]

Radius of gyration: 14.63 Å; Cα contacts (8 Å, |Δi|>4): 158; chains: 1; bounding box: 36×39×36 Å

Foldseek 3Di:
DQPPFWDKDWFFFADKDWDWDDDPNDIDTWIKTWTQQDPPVRGIDIDTDDPVQRVLHDGGGIWIWTWDCPPVSDTDTDTDRDDDD

Mean predicted aligned error: 9.22 Å

Sequence (85 aa):
FDTAPATVFQPRVVSKRVRQSKSRGVVSRQPYLKVERWRPKGARQEFRVSRAVYDAYKVGDRLTIELKPGALGIPLYRLRVRSRR

Solvent-accessible surface area (backbone atoms only — not comparable to full-atom values): 5233 Å² total; per-residue (Å²): 131,92,76,72,78,59,50,73,42,64,41,35,24,71,42,74,50,68,51,72,49,76,57,96,91,43,79,46,77,47,36,33,44,27,29,44,63,37,87,90,71,77,40,68,46,75,42,81,48,52,68,68,57,51,73,73,53,54,73,70,38,66,47,40,38,34,38,32,80,35,99,80,79,52,73,45,78,46,77,54,79,80,79,80,127

Nearest PDB structures (foldseek):
  3rd4-assembly4_C  TM=6.011E-01  e=3.523E-02  Proteus penneri ATCC 35198
  3rd4-assembly3_B  TM=5.782E-01  e=5.758E-02  Proteus penneri ATCC 35198
  2k75-assembly1_A  TM=4.619E-01  e=1.171E-01  Thermoplasma acidophilum
  3kf8-assembly2_C  TM=4.662E-01  e=2.254E-01  Candida tropicalis MYA-3404
  3kf8-assembly1_A  TM=5.517E-01  e=6.714E-01  Candida tropicalis MYA-3404